Protein AF-A0A7Z9JI13-F1 (afdb_monomer)

Secondary structure (DSSP, 8-state):
---PPP---TTPPEEEEE-TTT-EEE-TTS-EEETT----HHHHHHHHHTT-EEEES--S-HHHHHHHHHHHHHHHTSPPP-GGGEEEEES-HHHHHHHHHHHHH-SSEEEEEE-

Solvent-accessible surface area (backbone atoms only — not comparable to full-atom values): 6652 Å² total; per-residue (Å²): 133,85,86,71,83,84,62,83,54,89,95,44,44,44,36,39,30,40,29,60,84,34,45,42,42,64,50,98,82,55,47,59,41,33,76,65,75,47,92,40,61,70,63,38,51,51,27,65,74,48,63,38,46,66,41,68,70,61,91,66,53,70,66,59,48,51,52,48,42,52,51,51,22,70,74,67,77,42,92,59,77,52,73,75,22,29,27,35,54,44,56,56,72,66,42,42,51,52,48,48,55,54,48,57,70,37,86,64,31,71,49,57,46,53,84

Radius of gyration: 14.26 Å; Cα contacts (8 Å, |Δi|>4): 183; chains: 1; bounding box: 37×27×37 Å

Sequence (115 aa):
MRKTSLVKRPNSRVKVKFSDALQIRLDVHSKPYSRTQRASNAINDICETLNITLTPTITRSQEDTDALIRRAELASQKQQPDIGGVYWVNGDSASVDVAAELFFAMDEVEWVIYK

pLDDT: mean 90.62, std 8.34, range [47.38, 96.75]

Structure (mmCIF, N/CA/C/O backbone):
data_AF-A0A7Z9JI13-F1
#
_entry.id   AF-A0A7Z9JI13-F1
#
loop_
_atom_site.group_PDB
_atom_site.id
_atom_site.type_symbol
_atom_site.label_atom_id
_atom_site.label_alt_id
_atom_site.label_comp_id
_atom_site.label_asym_id
_atom_site.label_entity_id
_atom_site.label_seq_id
_atom_site.pdbx_PDB_ins_code
_atom_site.Cartn_x
_atom_site.Cartn_y
_atom_site.Cartn_z
_atom_site.occupancy
_atom_site.B_iso_or_equiv
_atom_site.auth_seq_id
_atom_site.auth_comp_id
_atom_site.auth_asym_id
_atom_site.auth_atom_id
_atom_site.pdbx_PDB_model_num
ATOM 1 N N . MET A 1 1 ? -11.904 -11.959 -2.495 1.00 47.38 1 MET A N 1
ATOM 2 C CA . MET A 1 1 ? -12.069 -11.076 -3.675 1.00 47.38 1 MET A CA 1
ATOM 3 C C . MET A 1 1 ? -11.467 -11.772 -4.890 1.00 47.38 1 MET A C 1
ATOM 5 O O . MET A 1 1 ? -10.405 -12.359 -4.744 1.00 47.38 1 MET A O 1
ATOM 9 N N . ARG A 1 2 ? -12.122 -11.768 -6.061 1.00 48.22 2 ARG A N 1
ATOM 10 C CA . ARG A 1 2 ? -11.487 -12.233 -7.310 1.00 48.22 2 ARG A CA 1
ATOM 11 C C . ARG A 1 2 ? -10.500 -11.155 -7.764 1.00 48.22 2 ARG A C 1
ATOM 13 O O . ARG A 1 2 ? -10.933 -10.034 -8.011 1.00 48.22 2 ARG A O 1
ATOM 20 N N . LYS A 1 3 ? -9.209 -11.483 -7.847 1.00 58.22 3 LYS A N 1
ATOM 21 C CA . LYS A 1 3 ? -8.180 -10.601 -8.409 1.00 58.22 3 LYS A CA 1
ATOM 22 C C . LYS A 1 3 ? -8.450 -10.451 -9.917 1.00 58.22 3 LYS A C 1
ATOM 24 O O . LYS A 1 3 ? -8.283 -11.399 -10.679 1.00 58.22 3 LYS A O 1
ATOM 29 N N . THR A 1 4 ? -8.980 -9.302 -10.333 1.00 61.25 4 THR A N 1
ATOM 30 C CA . THR A 1 4 ? -9.207 -8.963 -11.749 1.00 61.25 4 THR A CA 1
ATOM 31 C C . THR A 1 4 ? -7.858 -8.786 -12.447 1.00 61.25 4 THR A C 1
ATOM 33 O O . THR A 1 4 ? -6.926 -8.291 -11.825 1.00 61.25 4 THR A O 1
ATOM 36 N N . SER A 1 5 ? -7.736 -9.159 -13.723 1.00 71.56 5 SER A N 1
ATOM 37 C CA . SER A 1 5 ? -6.500 -8.963 -14.496 1.00 71.56 5 SER A CA 1
ATOM 38 C C . SER A 1 5 ? -6.030 -7.504 -14.457 1.00 71.56 5 SER A C 1
ATOM 40 O O . SER A 1 5 ? -6.845 -6.594 -14.638 1.00 71.56 5 SER A O 1
ATOM 42 N N . LEU A 1 6 ? -4.727 -7.280 -14.274 1.00 79.88 6 LEU A N 1
ATOM 43 C CA . LEU A 1 6 ? -4.115 -5.956 -14.387 1.00 79.88 6 LEU A CA 1
ATOM 44 C C . LEU A 1 6 ? -4.271 -5.435 -15.822 1.00 79.88 6 LEU A C 1
ATOM 46 O O . LEU A 1 6 ? -3.772 -6.039 -16.767 1.00 79.88 6 LEU A O 1
ATOM 50 N N . VAL A 1 7 ? -4.971 -4.312 -15.994 1.00 81.25 7 VAL A N 1
ATOM 51 C CA . VAL A 1 7 ? -5.148 -3.662 -17.303 1.00 81.25 7 VAL A CA 1
ATOM 52 C C . VAL A 1 7 ? -4.464 -2.303 -17.278 1.00 81.25 7 VAL A C 1
ATOM 54 O O . VAL A 1 7 ? -4.994 -1.354 -16.700 1.00 81.25 7 VAL A O 1
ATOM 57 N N . LYS A 1 8 ? -3.300 -2.205 -17.924 1.00 85.62 8 LYS A N 1
ATOM 58 C CA . LYS A 1 8 ? -2.556 -0.951 -18.088 1.00 85.62 8 LYS A CA 1
ATOM 59 C C . LYS A 1 8 ? -3.201 -0.075 -19.164 1.00 85.62 8 LYS A C 1
ATOM 61 O O . LYS A 1 8 ? -3.518 -0.555 -20.251 1.00 85.62 8 LYS A O 1
ATOM 66 N N . ARG A 1 9 ? -3.385 1.218 -18.877 1.00 79.81 9 ARG A N 1
ATOM 67 C CA . ARG A 1 9 ? -3.872 2.214 -19.849 1.00 79.81 9 ARG A CA 1
ATOM 68 C C . ARG A 1 9 ? -2.738 3.175 -20.235 1.00 79.81 9 ARG A C 1
ATOM 70 O O . ARG A 1 9 ? -1.794 3.345 -19.464 1.00 79.81 9 ARG A O 1
ATOM 77 N N . PRO A 1 10 ? -2.796 3.833 -21.405 1.00 79.19 10 PRO A N 1
ATOM 78 C CA . PRO A 1 10 ? -1.848 4.898 -21.722 1.00 79.19 10 PRO A CA 1
ATOM 79 C C . PRO A 1 10 ? -1.877 5.990 -20.643 1.00 79.19 10 PRO A C 1
ATOM 81 O O . PRO A 1 10 ? -2.955 6.400 -20.216 1.00 79.19 10 PRO A O 1
ATOM 84 N N . ASN A 1 11 ? -0.701 6.450 -20.207 1.00 81.62 11 ASN A N 1
ATOM 85 C CA . ASN A 1 11 ? -0.522 7.493 -19.184 1.00 81.62 11 ASN A CA 1
ATOM 86 C C . ASN A 1 11 ? -1.138 7.196 -17.801 1.00 81.62 11 ASN A C 1
ATOM 88 O O . ASN A 1 11 ? -1.351 8.121 -17.018 1.00 81.62 11 ASN A O 1
ATOM 92 N N . SER A 1 12 ? -1.416 5.929 -17.477 1.00 86.94 12 SER A N 1
ATOM 93 C CA . SER A 1 12 ? -1.920 5.551 -16.151 1.00 86.94 12 SER A CA 1
ATOM 94 C C . SER A 1 12 ? -0.807 5.395 -15.116 1.00 86.94 12 SER A C 1
ATOM 96 O O . SER A 1 12 ? 0.285 4.927 -15.437 1.00 86.94 12 SER A O 1
ATOM 98 N N . ARG A 1 13 ? -1.122 5.699 -13.859 1.00 91.88 13 ARG A N 1
ATOM 99 C CA . ARG A 1 13 ? -0.282 5.466 -12.680 1.00 91.88 13 ARG A CA 1
ATOM 100 C C . ARG A 1 13 ? -0.740 4.221 -11.932 1.00 91.88 13 ARG A C 1
ATOM 102 O O . ARG A 1 13 ? -1.922 3.885 -11.942 1.00 91.88 13 ARG A O 1
ATOM 109 N N . VAL A 1 14 ? 0.176 3.570 -11.224 1.00 94.94 14 VAL A N 1
ATOM 110 C CA . VAL A 1 14 ? -0.155 2.401 -10.401 1.00 94.94 14 VAL A CA 1
ATOM 111 C C . VAL A 1 14 ? -0.581 2.845 -9.008 1.00 94.94 14 VAL A C 1
ATOM 113 O O . VAL A 1 14 ? 0.102 3.626 -8.341 1.00 94.94 14 VAL A O 1
ATOM 116 N N . LYS A 1 15 ? -1.721 2.322 -8.566 1.00 95.38 15 LYS A N 1
ATOM 117 C CA . LYS A 1 15 ? -2.250 2.483 -7.217 1.00 95.38 15 LYS A CA 1
ATOM 118 C C . LYS A 1 15 ? -2.385 1.113 -6.566 1.00 95.38 15 LYS A C 1
ATOM 120 O O . LYS A 1 15 ? -2.962 0.204 -7.160 1.00 95.38 15 LYS A O 1
ATOM 125 N N . VAL A 1 16 ? -1.892 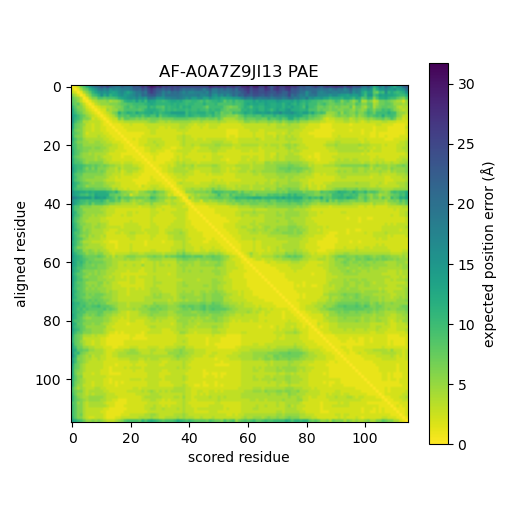0.986 -5.342 1.00 95.81 16 VAL A N 1
ATOM 126 C CA . VAL A 1 16 ? -1.932 -0.247 -4.551 1.00 95.81 16 VAL A CA 1
ATOM 127 C C . VAL A 1 16 ? -2.679 -0.015 -3.245 1.00 95.81 16 VAL A C 1
ATOM 129 O O . VAL A 1 16 ? -2.578 1.052 -2.631 1.00 95.81 16 VAL A O 1
ATOM 132 N N . LYS A 1 17 ? -3.434 -1.024 -2.824 1.00 95.81 17 LYS A N 1
ATOM 133 C CA . LYS A 1 17 ? -4.035 -1.112 -1.499 1.00 95.81 17 LYS A CA 1
ATOM 134 C C . LYS A 1 17 ? -3.489 -2.329 -0.787 1.00 95.81 17 LYS A C 1
ATOM 136 O O . LYS A 1 17 ? -3.692 -3.457 -1.231 1.00 95.81 17 LYS A O 1
A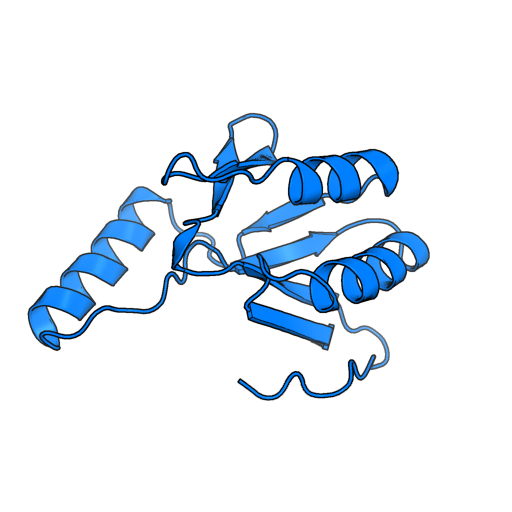TOM 141 N N . PHE A 1 18 ? -2.836 -2.081 0.339 1.00 95.12 18 PHE A N 1
ATOM 142 C CA . PHE A 1 18 ? -2.421 -3.143 1.240 1.00 95.12 18 PHE A CA 1
ATOM 143 C C . PHE A 1 18 ? -3.580 -3.580 2.129 1.00 95.12 18 PHE A C 1
ATOM 145 O O . PHE A 1 18 ? -4.464 -2.782 2.454 1.00 95.12 18 PHE A O 1
ATOM 152 N N . SER A 1 19 ? -3.534 -4.846 2.527 1.00 93.88 19 SER A N 1
ATOM 153 C CA . SER A 1 19 ? -4.508 -5.484 3.401 1.00 93.88 19 SER A CA 1
ATOM 154 C C . SER A 1 19 ? -4.754 -4.660 4.664 1.00 93.88 19 SER A C 1
ATOM 156 O O . SER A 1 19 ? -3.816 -4.279 5.373 1.00 93.88 19 SER A O 1
ATOM 158 N N . ASP A 1 20 ? -6.031 -4.437 4.976 1.00 93.06 20 ASP A N 1
ATOM 159 C CA . ASP A 1 20 ? -6.476 -3.754 6.197 1.00 93.06 20 ASP A CA 1
ATOM 160 C C . ASP A 1 20 ? -5.898 -4.390 7.466 1.00 93.06 20 ASP A C 1
ATOM 162 O O . ASP A 1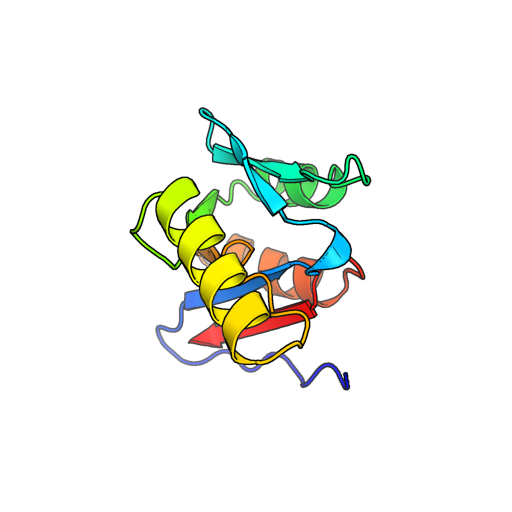 20 ? -5.628 -3.702 8.449 1.00 93.06 20 ASP A O 1
ATOM 166 N N . ALA A 1 21 ? -5.649 -5.703 7.434 1.00 91.00 21 ALA A N 1
ATOM 167 C CA . ALA A 1 21 ? -5.105 -6.447 8.562 1.00 91.00 21 ALA A CA 1
ATOM 168 C C . ALA A 1 21 ? -3.640 -6.109 8.880 1.00 91.00 21 ALA A C 1
ATOM 170 O O . ALA A 1 21 ? -3.174 -6.475 9.954 1.00 91.00 21 ALA A O 1
ATOM 171 N N . LEU A 1 22 ? -2.914 -5.468 7.958 1.00 91.94 22 LEU A N 1
ATOM 172 C CA . LEU A 1 22 ? -1.520 -5.056 8.153 1.00 91.94 22 LEU A CA 1
ATOM 173 C C . LEU A 1 22 ? -1.393 -3.602 8.604 1.00 91.94 22 LEU A C 1
ATOM 175 O O . LEU A 1 22 ? -0.378 -3.247 9.209 1.00 91.94 22 LEU A O 1
ATOM 179 N N . GLN A 1 23 ? -2.389 -2.768 8.284 1.00 93.25 23 GLN A N 1
ATOM 180 C CA . GLN A 1 23 ? -2.372 -1.322 8.513 1.00 93.25 23 GLN A CA 1
ATOM 181 C C . GLN A 1 23 ? -1.037 -0.688 8.096 1.00 93.25 23 GLN A C 1
ATOM 183 O O . GLN A 1 23 ? -0.343 -0.070 8.910 1.00 93.25 23 GLN A O 1
ATOM 188 N N . ILE A 1 24 ? -0.642 -0.909 6.837 1.00 94.56 24 ILE A N 1
ATOM 189 C CA . ILE A 1 24 ? 0.634 -0.415 6.309 1.00 94.56 24 ILE A CA 1
ATOM 190 C C . ILE A 1 24 ? 0.663 1.114 6.376 1.00 94.56 24 ILE A C 1
ATOM 192 O O . ILE A 1 24 ? -0.310 1.778 6.011 1.00 94.56 24 ILE A O 1
ATOM 196 N N . ARG A 1 25 ? 1.776 1.656 6.874 1.00 94.06 25 ARG A N 1
ATOM 197 C CA . ARG A 1 25 ? 2.101 3.086 6.942 1.00 94.06 25 ARG A CA 1
ATOM 198 C C . ARG A 1 25 ? 3.523 3.320 6.452 1.00 94.06 25 ARG A C 1
ATOM 200 O O . ARG A 1 25 ? 4.281 2.370 6.302 1.00 94.06 25 ARG A O 1
ATOM 207 N N . LEU A 1 26 ? 3.869 4.577 6.191 1.00 92.88 26 LEU A N 1
ATOM 208 C CA . LEU A 1 26 ? 5.233 4.971 5.845 1.00 92.88 26 LEU A CA 1
ATOM 209 C C . LEU A 1 26 ? 5.881 5.642 7.050 1.00 92.88 26 LEU A C 1
ATOM 211 O O . LEU A 1 26 ? 5.228 6.431 7.736 1.00 92.88 26 LEU A O 1
ATOM 215 N N . ASP A 1 27 ? 7.135 5.306 7.324 1.00 90.50 27 ASP A N 1
ATOM 216 C CA . ASP A 1 27 ? 7.926 5.974 8.354 1.00 90.50 27 ASP A CA 1
ATOM 217 C C . ASP A 1 27 ? 8.484 7.325 7.860 1.00 90.50 27 ASP A C 1
ATOM 219 O O . ASP A 1 27 ? 8.199 7.787 6.751 1.00 90.50 27 ASP A O 1
ATOM 223 N N . VAL A 1 28 ? 9.309 7.971 8.688 1.00 87.62 28 VAL A N 1
ATOM 224 C CA . VAL A 1 28 ? 9.959 9.254 8.359 1.00 87.62 28 VAL A CA 1
ATOM 225 C C . VAL A 1 28 ? 10.929 9.166 7.173 1.00 87.62 28 VAL A C 1
ATOM 227 O O . VAL A 1 28 ? 11.296 10.192 6.605 1.00 87.62 28 VAL A O 1
ATOM 230 N N . HIS A 1 29 ? 11.325 7.956 6.776 1.00 88.25 29 HIS A N 1
ATOM 231 C CA . HIS A 1 29 ? 12.180 7.664 5.629 1.00 88.25 29 HIS A CA 1
ATOM 232 C C . HIS A 1 29 ? 11.386 7.142 4.423 1.00 88.25 29 HIS A C 1
ATOM 234 O O . HIS A 1 29 ? 11.981 6.687 3.449 1.00 88.25 29 HIS A O 1
ATOM 240 N N . SER A 1 30 ? 10.051 7.233 4.454 1.00 88.56 30 SER A N 1
ATOM 241 C CA . SER A 1 30 ? 9.149 6.690 3.429 1.00 88.56 30 SER A CA 1
ATOM 242 C C . SER A 1 30 ? 9.214 5.167 3.266 1.00 88.56 30 SER A C 1
ATOM 244 O O . SER A 1 30 ? 8.793 4.646 2.231 1.00 88.56 30 SER A O 1
ATOM 246 N N . LYS A 1 31 ? 9.697 4.437 4.278 1.00 91.44 31 LYS A N 1
ATOM 247 C CA . LYS A 1 31 ? 9.711 2.974 4.271 1.00 91.44 31 LYS A CA 1
ATOM 248 C C . LYS A 1 31 ? 8.389 2.410 4.794 1.00 91.44 31 LYS A C 1
ATOM 250 O O . LYS A 1 31 ? 7.879 2.891 5.812 1.00 91.44 31 LYS A O 1
ATOM 255 N N . PRO A 1 32 ? 7.814 1.399 4.121 1.00 92.81 32 PRO A N 1
ATOM 256 C CA . PRO A 1 32 ? 6.577 0.772 4.5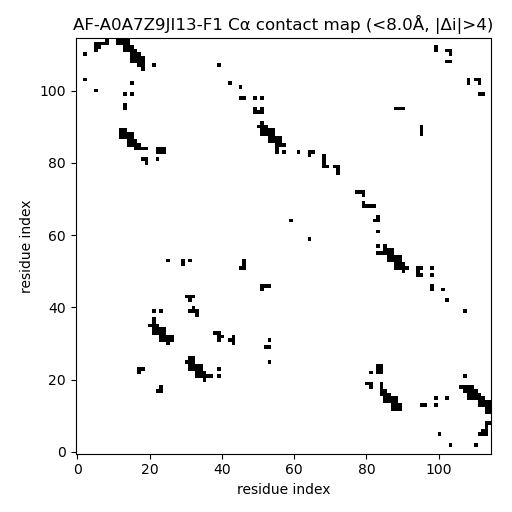55 1.00 92.81 32 PRO A CA 1
ATOM 257 C C . PRO A 1 32 ? 6.785 -0.078 5.814 1.00 92.81 32 PRO A C 1
ATOM 259 O O . PRO A 1 32 ? 7.660 -0.939 5.861 1.00 92.81 32 PRO A O 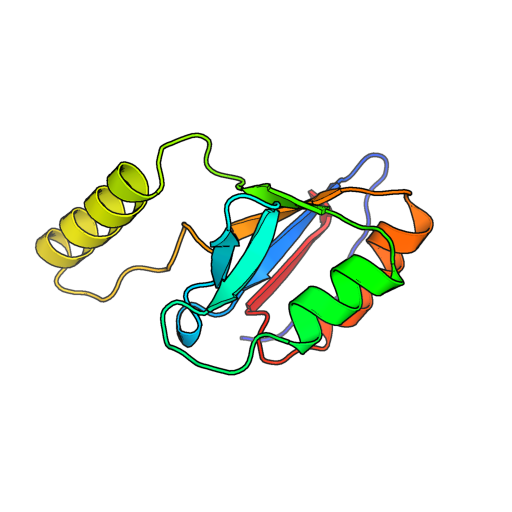1
ATOM 262 N N . TYR A 1 33 ? 5.924 0.112 6.812 1.00 92.62 33 TYR A N 1
ATOM 263 C CA . TYR A 1 33 ? 5.873 -0.705 8.025 1.00 92.62 33 TYR A CA 1
ATOM 264 C C . TYR A 1 33 ? 4.431 -1.071 8.394 1.00 92.62 33 TYR A C 1
ATOM 266 O O . TYR A 1 33 ? 3.488 -0.324 8.121 1.00 92.62 33 TYR A O 1
ATOM 274 N N . SER A 1 34 ? 4.249 -2.225 9.038 1.00 93.19 34 SER A N 1
ATOM 275 C CA . SER A 1 34 ? 2.958 -2.659 9.584 1.00 93.19 34 SER A CA 1
ATOM 276 C C . SER A 1 34 ? 2.749 -2.131 11.003 1.00 93.19 34 SER A C 1
ATOM 278 O O . SER A 1 34 ? 3.555 -2.395 11.897 1.00 93.19 34 SER A O 1
ATOM 280 N N . ARG A 1 35 ? 1.619 -1.459 11.261 1.00 90.81 35 ARG A N 1
ATOM 281 C CA . ARG A 1 35 ? 1.233 -1.077 12.636 1.00 90.81 35 ARG A CA 1
ATOM 282 C C . A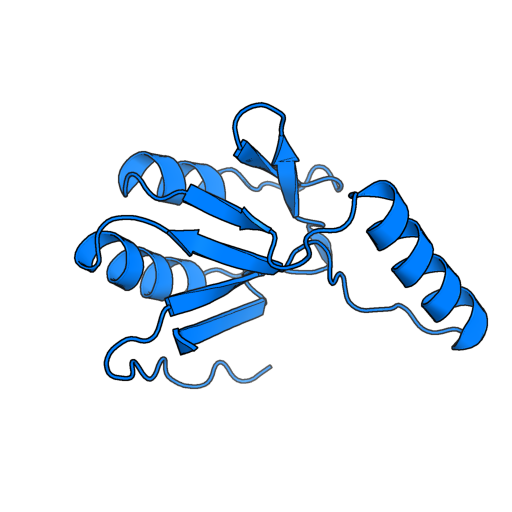RG A 1 35 ? 0.783 -2.259 13.489 1.00 90.81 35 ARG A C 1
ATOM 284 O O . ARG A 1 35 ? 0.815 -2.173 14.712 1.00 90.81 35 ARG A O 1
ATOM 291 N N . THR A 1 36 ? 0.384 -3.363 12.862 1.00 89.00 36 THR A N 1
ATOM 292 C CA . THR A 1 36 ? -0.060 -4.582 13.550 1.00 89.00 36 THR A CA 1
ATOM 293 C C . THR A 1 36 ? 1.087 -5.543 13.873 1.00 89.00 36 THR A C 1
ATOM 295 O O . THR A 1 36 ? 0.819 -6.681 14.247 1.00 89.00 36 THR A O 1
ATOM 298 N N . GLN A 1 37 ? 2.349 -5.127 13.688 1.00 81.25 37 GLN A N 1
ATOM 299 C CA . GLN A 1 37 ? 3.556 -5.949 13.893 1.00 81.25 37 GLN A CA 1
ATOM 300 C C . GLN A 1 37 ? 3.598 -7.233 13.044 1.00 81.25 37 GLN A C 1
ATOM 302 O O . GLN A 1 37 ? 4.327 -8.175 13.350 1.00 81.25 37 GLN A O 1
ATOM 307 N N . ARG A 1 38 ? 2.812 -7.288 11.965 1.00 83.69 38 ARG A N 1
ATOM 308 C CA . ARG A 1 38 ? 2.857 -8.394 11.007 1.00 83.69 38 ARG A CA 1
ATOM 309 C C . ARG A 1 38 ? 3.996 -8.151 10.024 1.00 83.69 38 ARG A C 1
ATOM 311 O O . ARG A 1 38 ? 4.355 -7.004 9.767 1.00 83.69 38 ARG A O 1
ATOM 318 N N . ALA A 1 39 ? 4.560 -9.225 9.481 1.00 78.12 39 ALA A N 1
ATOM 319 C CA . ALA A 1 39 ? 5.666 -9.116 8.540 1.00 78.12 39 ALA A CA 1
ATOM 320 C C . ALA A 1 39 ? 5.251 -8.286 7.311 1.00 78.12 39 ALA A C 1
ATOM 322 O O . ALA A 1 39 ? 4.297 -8.628 6.619 1.00 78.12 39 ALA A O 1
ATOM 323 N N . SER A 1 40 ? 5.974 -7.193 7.059 1.00 85.19 40 SER A N 1
ATOM 324 C CA . SER A 1 40 ? 5.829 -6.342 5.867 1.00 85.19 40 SER A CA 1
ATOM 325 C C . SER A 1 40 ? 7.141 -6.211 5.089 1.00 85.19 40 SER A C 1
ATOM 327 O O . SER A 1 40 ? 7.256 -5.357 4.213 1.00 85.19 40 SER A O 1
ATOM 329 N N . ASN A 1 41 ? 8.129 -7.056 5.407 1.00 87.94 41 ASN A N 1
ATOM 330 C CA . ASN A 1 41 ? 9.486 -6.986 4.860 1.00 87.94 41 ASN A CA 1
ATOM 331 C C . ASN A 1 41 ? 9.481 -7.124 3.337 1.00 87.94 41 ASN A C 1
ATOM 333 O O . ASN A 1 41 ? 10.100 -6.315 2.663 1.00 87.94 41 ASN A O 1
ATOM 337 N N . ALA A 1 42 ? 8.668 -8.038 2.798 1.00 90.56 42 ALA A N 1
ATOM 338 C CA . ALA A 1 42 ? 8.539 -8.233 1.356 1.00 90.56 42 ALA A CA 1
ATOM 339 C C . ALA A 1 42 ? 8.126 -6.950 0.608 1.00 90.56 42 ALA A C 1
ATOM 341 O O . ALA A 1 42 ? 8.585 -6.709 -0.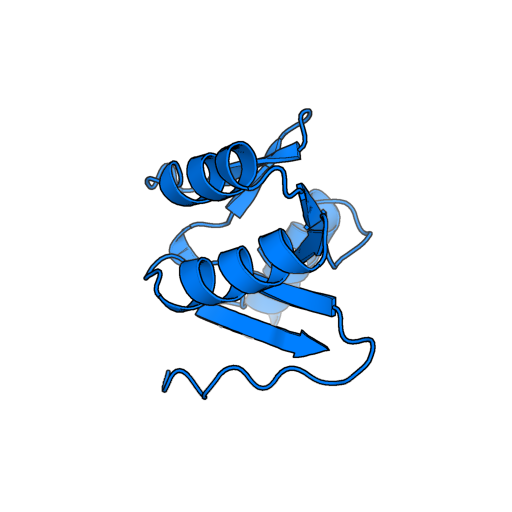504 1.00 90.56 42 ALA A O 1
ATOM 342 N N . ILE A 1 43 ? 7.298 -6.092 1.220 1.00 92.62 43 ILE A N 1
ATOM 343 C CA . ILE A 1 43 ? 6.898 -4.813 0.613 1.00 92.62 43 ILE A CA 1
ATOM 344 C C . ILE A 1 43 ? 8.106 -3.873 0.541 1.00 92.62 43 ILE A C 1
ATOM 346 O O . ILE A 1 43 ? 8.323 -3.231 -0.485 1.00 92.62 43 ILE A O 1
ATOM 350 N N . ASN A 1 44 ? 8.895 -3.802 1.617 1.00 92.31 44 ASN A N 1
ATOM 351 C CA . ASN A 1 44 ? 10.102 -2.983 1.657 1.00 92.31 44 ASN A CA 1
ATOM 352 C C . ASN A 1 44 ? 11.164 -3.498 0.674 1.00 92.31 44 ASN A C 1
ATOM 354 O O . ASN A 1 44 ? 11.728 -2.704 -0.072 1.00 92.31 44 ASN A O 1
ATOM 358 N N . ASP A 1 45 ? 11.362 -4.814 0.605 1.00 93.50 45 ASP A N 1
ATOM 359 C CA . ASP A 1 45 ? 12.337 -5.449 -0.285 1.00 93.50 45 ASP A CA 1
ATOM 360 C C . ASP A 1 45 ? 12.016 -5.170 -1.759 1.00 93.50 45 ASP A C 1
ATOM 362 O O . ASP A 1 45 ? 12.914 -4.852 -2.537 1.00 93.50 45 ASP A O 1
ATOM 366 N N . ILE A 1 46 ? 10.734 -5.215 -2.146 1.00 94.38 46 ILE A N 1
ATOM 367 C CA . ILE A 1 46 ? 10.291 -4.834 -3.497 1.00 94.38 46 ILE A CA 1
ATOM 368 C C . ILE A 1 46 ? 10.585 -3.355 -3.758 1.00 94.38 46 ILE A C 1
ATOM 370 O O . ILE A 1 46 ? 11.073 -3.013 -4.836 1.00 94.38 46 ILE A O 1
ATOM 374 N N . CYS A 1 47 ? 10.310 -2.481 -2.783 1.00 94.06 47 CYS A N 1
ATOM 375 C CA . CYS A 1 47 ? 10.544 -1.050 -2.945 1.00 94.06 47 CYS A CA 1
ATOM 376 C C . CYS A 1 47 ? 12.026 -0.723 -3.144 1.00 94.06 47 CYS A C 1
ATOM 378 O O . CYS A 1 47 ? 12.371 0.032 -4.051 1.00 94.06 47 CYS A O 1
ATOM 380 N N . GLU A 1 48 ? 12.897 -1.330 -2.339 1.00 93.88 48 GLU A N 1
ATOM 381 C CA . GLU A 1 48 ? 14.344 -1.134 -2.420 1.00 93.88 48 GLU A CA 1
ATOM 382 C C . GLU A 1 48 ? 14.936 -1.765 -3.690 1.00 93.88 48 GLU A C 1
ATOM 384 O O . GLU A 1 48 ? 15.707 -1.116 -4.394 1.00 93.88 48 GLU A O 1
ATOM 389 N N . THR A 1 49 ? 14.530 -2.992 -4.034 1.00 95.12 49 THR A N 1
ATOM 390 C CA . THR A 1 49 ? 15.060 -3.731 -5.197 1.00 95.12 49 THR A CA 1
ATOM 391 C C . THR A 1 49 ? 14.707 -3.055 -6.517 1.00 95.12 49 THR A C 1
ATOM 393 O O . THR A 1 49 ? 15.537 -2.986 -7.422 1.00 95.12 49 THR A O 1
ATOM 396 N N . LEU A 1 50 ? 13.475 -2.555 -6.636 1.00 95.25 50 LEU A N 1
ATOM 397 C CA . LEU A 1 50 ? 12.986 -1.901 -7.850 1.00 95.25 50 LEU A CA 1
ATOM 398 C C . LEU A 1 50 ? 13.185 -0.382 -7.830 1.00 95.25 50 LEU A C 1
ATOM 400 O O . LEU A 1 50 ? 12.754 0.298 -8.757 1.00 95.25 50 LEU A O 1
ATOM 404 N N . ASN A 1 51 ? 13.814 0.162 -6.782 1.00 94.94 51 ASN A N 1
ATOM 405 C CA . ASN A 1 51 ? 14.004 1.600 -6.593 1.00 94.94 51 ASN A CA 1
ATOM 406 C C . ASN A 1 51 ? 12.697 2.405 -6.783 1.00 94.94 51 ASN A C 1
ATOM 408 O O . ASN A 1 51 ? 12.671 3.469 -7.411 1.00 94.94 51 ASN A O 1
ATOM 412 N N . ILE A 1 52 ? 11.591 1.872 -6.257 1.00 95.38 52 ILE A N 1
ATOM 413 C CA . ILE A 1 52 ? 10.279 2.525 -6.278 1.00 95.38 52 ILE A CA 1
ATOM 414 C C . ILE A 1 52 ? 9.971 3.147 -4.918 1.00 95.38 52 ILE A C 1
ATOM 416 O O . ILE A 1 52 ? 10.465 2.735 -3.872 1.00 95.38 52 ILE A O 1
ATOM 420 N N . THR A 1 53 ? 9.084 4.132 -4.931 1.00 95.38 53 THR A N 1
ATOM 421 C CA . THR A 1 53 ? 8.609 4.822 -3.733 1.00 95.38 53 THR A CA 1
ATOM 422 C C . THR A 1 53 ? 7.095 4.757 -3.643 1.00 95.38 53 THR A C 1
ATOM 424 O O . THR A 1 53 ? 6.380 4.805 -4.650 1.00 95.38 53 THR A O 1
ATOM 427 N N . LEU A 1 54 ? 6.593 4.676 -2.414 1.00 95.75 54 LEU A N 1
ATOM 428 C CA . LEU A 1 54 ? 5.169 4.736 -2.123 1.00 95.75 54 LEU A CA 1
ATOM 429 C C . LEU A 1 54 ? 4.813 6.153 -1.679 1.00 95.75 54 LEU A C 1
ATOM 431 O O . LEU A 1 54 ? 5.471 6.737 -0.823 1.00 95.75 54 LEU A O 1
ATOM 435 N N . THR A 1 55 ? 3.748 6.717 -2.242 1.00 95.06 55 THR A N 1
ATOM 436 C CA . THR A 1 55 ? 3.208 8.009 -1.799 1.00 95.06 55 THR A CA 1
ATOM 437 C C . THR A 1 55 ? 1.765 7.830 -1.353 1.00 95.06 55 THR A C 1
ATOM 439 O O . THR A 1 55 ? 0.974 7.273 -2.121 1.00 95.06 55 THR A O 1
ATOM 442 N N . PRO A 1 56 ? 1.380 8.288 -0.148 1.00 94.12 56 PRO A N 1
ATOM 443 C CA . PRO A 1 56 ? -0.000 8.199 0.309 1.00 94.12 56 PRO A CA 1
ATOM 444 C C . PRO A 1 56 ? -0.955 8.829 -0.705 1.00 94.12 56 PRO A C 1
ATOM 446 O O . PRO A 1 56 ? -0.688 9.896 -1.258 1.00 94.12 56 PRO A O 1
ATOM 449 N N . THR A 1 57 ? -2.087 8.174 -0.966 1.00 94.31 57 THR A N 1
ATOM 450 C CA . THR A 1 57 ? -3.091 8.758 -1.874 1.00 94.31 57 THR A CA 1
ATOM 451 C C . THR A 1 57 ? -3.984 9.793 -1.196 1.00 94.31 57 THR A C 1
ATOM 453 O O . THR A 1 57 ? -4.622 10.589 -1.884 1.00 94.31 57 THR A O 1
ATOM 456 N N . ILE A 1 58 ? -4.012 9.794 0.137 1.00 92.19 58 ILE A N 1
ATOM 457 C CA . ILE A 1 58 ? -4.680 10.789 0.973 1.00 92.19 58 ILE A CA 1
ATOM 458 C C . ILE A 1 58 ? -3.615 11.771 1.465 1.00 92.19 58 ILE A C 1
ATOM 460 O O . ILE A 1 58 ? -2.610 11.358 2.029 1.00 92.19 58 ILE A O 1
ATOM 464 N N . THR A 1 59 ? -3.843 13.068 1.257 1.00 88.44 59 THR A N 1
ATOM 465 C CA . THR A 1 59 ? -2.906 14.144 1.632 1.00 88.44 59 THR A CA 1
ATOM 466 C C . THR A 1 59 ? -3.083 14.652 3.065 1.00 88.44 59 THR A C 1
ATOM 468 O O . THR A 1 59 ? -2.348 15.534 3.500 1.00 88.44 59 THR A O 1
ATOM 471 N N . ARG A 1 60 ? -4.074 14.133 3.797 1.00 89.06 60 ARG A N 1
ATOM 472 C CA . ARG A 1 60 ? -4.301 14.462 5.210 1.00 89.06 60 ARG A CA 1
ATOM 473 C C . ARG A 1 60 ? -3.283 13.765 6.103 1.00 89.06 60 ARG A C 1
ATOM 475 O O . ARG A 1 60 ? -2.676 12.773 5.704 1.00 89.06 60 ARG A O 1
ATOM 482 N N . SER A 1 61 ? -3.146 14.265 7.329 1.00 90.88 61 SER A N 1
ATOM 483 C CA . SER A 1 61 ? -2.318 13.608 8.334 1.00 90.88 61 SER A CA 1
ATOM 484 C C . SER A 1 61 ? -2.816 12.182 8.614 1.00 90.88 61 SER A C 1
ATOM 486 O O . SER A 1 61 ? -3.984 11.833 8.384 1.00 90.88 61 SER A O 1
ATOM 488 N N . GLN A 1 62 ? -1.917 11.340 9.124 1.00 88.00 62 GLN A N 1
ATOM 489 C CA . GLN A 1 62 ? -2.287 9.997 9.561 1.00 88.00 62 GLN A CA 1
ATOM 490 C C . GLN A 1 62 ? -3.319 10.054 10.696 1.00 88.00 62 GLN A C 1
ATOM 492 O O . GLN A 1 62 ? -4.271 9.280 10.686 1.00 88.00 62 GLN A O 1
ATOM 497 N N . GLU A 1 63 ? -3.174 11.009 11.616 1.00 91.69 63 GLU A N 1
ATOM 498 C CA . GLU A 1 63 ? -4.109 11.221 12.723 1.00 91.69 63 GLU A CA 1
ATOM 499 C C . GLU A 1 63 ? -5.516 11.580 12.226 1.00 91.69 63 GLU A C 1
ATOM 501 O O . GLU A 1 63 ? -6.492 10.958 12.643 1.00 91.69 63 GLU A O 1
ATOM 506 N N . ASP A 1 64 ? -5.633 12.500 11.263 1.00 94.38 64 ASP A N 1
ATOM 507 C CA . ASP A 1 64 ? -6.925 12.864 10.665 1.00 94.38 64 ASP A CA 1
ATOM 508 C C . ASP A 1 64 ? -7.584 11.682 9.950 1.00 94.38 64 ASP A C 1
ATOM 510 O O . ASP A 1 64 ? -8.810 11.524 9.967 1.00 94.38 64 ASP A O 1
ATOM 514 N N . THR A 1 65 ? -6.770 10.860 9.288 1.00 92.94 65 THR A N 1
ATOM 515 C CA . THR A 1 65 ? -7.237 9.679 8.561 1.00 92.94 65 THR A CA 1
ATOM 516 C C . THR A 1 65 ? -7.759 8.626 9.535 1.00 92.94 65 THR A C 1
ATOM 518 O O . THR A 1 65 ? -8.876 8.135 9.362 1.00 92.94 65 THR A O 1
ATOM 521 N N . ASP A 1 66 ? -7.014 8.346 10.603 1.00 92.06 66 ASP A N 1
ATOM 522 C CA . ASP A 1 66 ? -7.424 7.423 11.662 1.00 92.06 66 ASP A CA 1
ATOM 523 C C . ASP A 1 66 ? -8.688 7.934 12.385 1.00 92.06 66 ASP A C 1
ATOM 525 O O . ASP A 1 66 ? -9.622 7.170 12.643 1.00 92.06 66 ASP A O 1
ATOM 529 N N . ALA A 1 67 ? -8.780 9.243 12.645 1.00 94.94 67 ALA A N 1
ATOM 530 C CA . ALA A 1 67 ? -9.965 9.865 13.232 1.00 94.94 67 ALA A CA 1
ATOM 531 C C . ALA A 1 67 ? -11.194 9.769 12.312 1.00 94.94 67 ALA A C 1
ATOM 533 O O . ALA A 1 67 ? -12.322 9.608 12.786 1.00 94.94 67 ALA A O 1
ATOM 534 N N . LEU A 1 68 ? -11.011 9.862 10.991 1.00 94.31 68 LEU A N 1
ATOM 535 C CA . LEU A 1 68 ? -12.089 9.667 10.023 1.00 94.31 68 LEU A CA 1
ATOM 536 C C . LEU A 1 68 ? -12.596 8.220 10.026 1.00 94.31 68 LEU A C 1
ATOM 538 O O . LEU A 1 68 ? -13.808 8.023 10.120 1.00 94.31 68 LEU A O 1
ATOM 542 N N . ILE A 1 69 ? -11.686 7.241 9.978 1.00 93.56 69 ILE A N 1
ATOM 543 C CA . ILE A 1 69 ? -12.010 5.807 10.056 1.00 93.56 69 ILE A CA 1
ATOM 544 C C . ILE A 1 69 ? -12.803 5.537 11.338 1.00 93.56 69 ILE A C 1
ATOM 546 O O . ILE A 1 69 ? -13.935 5.062 11.272 1.00 93.56 69 ILE A O 1
ATOM 550 N N . ARG A 1 70 ? -12.280 5.962 12.495 1.00 94.38 70 ARG A N 1
ATOM 551 C CA . ARG A 1 70 ? -12.921 5.751 13.800 1.00 94.38 70 ARG A CA 1
ATOM 552 C C . ARG A 1 70 ? -14.313 6.378 13.887 1.00 94.38 70 ARG A C 1
ATOM 554 O O . ARG A 1 70 ? -15.236 5.761 14.413 1.00 94.38 70 ARG A O 1
ATOM 561 N N . ARG A 1 71 ? -14.498 7.602 13.379 1.00 95.88 71 ARG A N 1
ATOM 562 C CA . ARG A 1 71 ? -15.827 8.244 13.353 1.00 95.88 71 ARG A CA 1
ATOM 563 C C . ARG A 1 71 ? -16.817 7.459 12.496 1.00 95.88 71 ARG A C 1
ATOM 565 O O . ARG A 1 71 ? -17.965 7.298 12.901 1.00 95.88 71 ARG A O 1
ATOM 572 N N . ALA A 1 72 ? -16.384 6.967 11.338 1.00 94.56 72 ALA A N 1
ATOM 573 C CA . ALA A 1 72 ? -17.226 6.168 10.457 1.00 94.56 72 ALA A CA 1
ATOM 574 C C . ALA A 1 72 ? -17.550 4.784 11.056 1.00 94.56 72 ALA A C 1
ATOM 576 O O . ALA A 1 72 ? -18.680 4.317 10.915 1.00 94.56 72 ALA A O 1
ATOM 577 N N . GLU A 1 73 ? -16.624 4.160 11.790 1.00 95.25 73 GLU A N 1
ATOM 578 C CA . GLU A 1 73 ? -16.884 2.925 12.548 1.00 95.25 73 GLU A CA 1
ATOM 579 C C . GLU A 1 73 ? -17.940 3.137 13.630 1.00 95.25 73 GLU A C 1
ATOM 581 O O . GLU A 1 73 ? -18.902 2.376 13.711 1.00 95.25 73 GLU A O 1
ATOM 586 N N . LEU A 1 74 ? -17.809 4.210 14.416 1.00 95.94 74 LEU A N 1
ATOM 587 C CA . LEU A 1 74 ? -18.772 4.551 15.466 1.00 95.94 74 LEU A CA 1
ATOM 588 C C . LEU A 1 74 ? -20.169 4.833 14.900 1.00 95.94 74 LEU A C 1
ATOM 590 O O . LEU A 1 74 ? -21.162 4.397 15.476 1.00 95.94 74 LEU A O 1
ATOM 594 N N . ALA A 1 75 ? -20.251 5.538 13.769 1.00 96.50 75 ALA A N 1
ATOM 595 C CA . ALA A 1 75 ? -21.524 5.877 13.139 1.00 96.50 75 ALA A CA 1
ATOM 596 C C . ALA A 1 75 ? -22.204 4.669 12.473 1.00 96.50 75 ALA A C 1
ATOM 598 O O . ALA A 1 75 ? -23.425 4.546 12.517 1.00 96.50 75 ALA A O 1
ATOM 599 N N . SER A 1 76 ? -21.427 3.788 11.840 1.00 95.31 76 SER A N 1
ATOM 600 C CA . SER A 1 76 ? -21.959 2.643 11.088 1.00 95.31 76 SER A CA 1
ATOM 601 C C . SER A 1 76 ? -22.080 1.358 11.906 1.00 95.31 76 SER A C 1
ATOM 603 O O . SER A 1 76 ? -22.731 0.420 11.446 1.00 95.31 76 SER A O 1
ATOM 605 N N . GLN A 1 77 ? -21.432 1.298 13.076 1.00 94.12 77 GLN A N 1
ATOM 606 C CA . GLN A 1 77 ? -21.251 0.091 13.892 1.00 94.12 77 GLN A CA 1
ATOM 607 C C . GLN A 1 77 ? -20.599 -1.070 13.124 1.00 94.12 77 GLN A C 1
ATOM 609 O O . GLN A 1 77 ? -20.808 -2.243 13.432 1.00 94.12 77 GLN A O 1
ATOM 614 N N . LYS A 1 78 ? -19.813 -0.748 12.094 1.00 94.44 78 LYS A N 1
ATOM 615 C CA . LYS A 1 78 ? -19.103 -1.709 11.250 1.00 94.44 78 LYS A CA 1
ATOM 616 C C . LYS A 1 78 ? -17.652 -1.291 11.122 1.00 94.44 78 LYS A C 1
ATOM 618 O O . LYS A 1 78 ? -17.373 -0.101 10.983 1.00 94.44 78 LYS A O 1
ATOM 623 N N . GLN A 1 79 ? -16.761 -2.280 11.088 1.00 91.00 79 GLN A N 1
ATOM 624 C CA . GLN A 1 79 ? -15.361 -2.057 10.748 1.00 91.00 79 GLN A CA 1
ATOM 625 C C . GLN A 1 79 ? -15.268 -1.326 9.407 1.00 91.00 79 GLN A C 1
ATOM 627 O O . GLN A 1 79 ? -15.940 -1.701 8.440 1.00 91.00 79 GLN A O 1
ATOM 632 N N . GLN A 1 80 ? -14.469 -0.264 9.372 1.00 93.75 80 GLN A N 1
ATOM 633 C CA . GLN A 1 80 ? -14.255 0.517 8.162 1.00 93.75 80 GLN A CA 1
ATOM 634 C C . GLN A 1 80 ? -12.976 0.063 7.458 1.00 93.75 80 GLN A C 1
ATOM 636 O O . GLN A 1 80 ? -12.034 -0.372 8.124 1.00 93.75 80 GLN A O 1
ATOM 641 N N . PRO A 1 81 ? -12.921 0.173 6.120 1.00 92.19 81 PRO A N 1
ATOM 642 C CA . PRO A 1 81 ? -11.712 -0.150 5.378 1.00 92.19 81 PRO A CA 1
ATOM 643 C C . PRO A 1 81 ? -10.562 0.791 5.757 1.00 92.19 81 PRO A C 1
ATOM 645 O O . PRO A 1 81 ? -10.778 1.987 5.991 1.00 92.19 81 PRO A O 1
ATOM 648 N N . ASP A 1 82 ? -9.326 0.287 5.757 1.00 93.00 82 ASP A N 1
ATOM 649 C CA . ASP A 1 82 ? -8.145 1.097 6.070 1.00 93.00 82 ASP A CA 1
ATOM 650 C C . ASP A 1 82 ? -7.756 1.980 4.877 1.00 93.00 82 ASP A C 1
ATOM 652 O O . ASP A 1 82 ? -6.846 1.690 4.097 1.00 93.00 82 ASP A O 1
ATOM 656 N N . ILE A 1 83 ? -8.431 3.115 4.735 1.00 92.38 83 ILE A N 1
ATOM 657 C CA . ILE A 1 83 ? -8.147 4.078 3.666 1.00 92.38 83 ILE A CA 1
ATOM 658 C C . ILE A 1 83 ? -6.728 4.678 3.745 1.00 92.38 83 ILE A C 1
ATOM 660 O O . ILE A 1 83 ? -6.251 5.228 2.753 1.00 92.38 83 ILE A O 1
ATOM 664 N N . GLY A 1 84 ? -6.040 4.555 4.889 1.00 93.06 84 GLY A N 1
ATOM 665 C CA . GLY A 1 84 ? -4.651 4.987 5.066 1.00 93.06 84 GLY A CA 1
ATOM 666 C C . GLY A 1 84 ? -3.625 4.051 4.417 1.00 93.06 84 GLY A C 1
ATOM 667 O O . GLY A 1 84 ? -2.524 4.491 4.103 1.00 93.06 84 GLY A O 1
ATOM 668 N N . GLY A 1 85 ? -3.992 2.794 4.150 1.00 94.12 85 GLY A N 1
ATOM 669 C CA . GLY A 1 85 ? -3.138 1.787 3.509 1.00 94.12 85 GLY A CA 1
ATOM 670 C C . GLY A 1 85 ? -3.128 1.838 1.974 1.00 94.12 85 GLY A C 1
ATOM 671 O O . GLY A 1 85 ? -2.870 0.818 1.331 1.00 94.12 85 GLY A O 1
ATOM 672 N N . VAL A 1 86 ? -3.483 2.982 1.377 1.00 95.94 86 VAL A N 1
ATOM 673 C CA . VAL A 1 86 ? -3.640 3.151 -0.075 1.00 95.94 86 VAL A CA 1
ATOM 674 C C . VAL A 1 86 ? -2.566 4.091 -0.636 1.00 95.94 86 VAL A C 1
ATOM 676 O O . VAL A 1 86 ? -2.549 5.287 -0.315 1.00 95.94 86 VAL A O 1
ATOM 679 N N . TYR A 1 87 ? -1.754 3.596 -1.572 1.00 96.75 87 TYR A N 1
ATOM 680 C CA . TYR A 1 87 ? -0.568 4.294 -2.075 1.00 96.75 87 TYR A CA 1
ATOM 681 C C . TYR A 1 87 ? -0.518 4.398 -3.597 1.00 96.75 87 TYR A C 1
ATOM 683 O O . TYR A 1 87 ? -0.991 3.523 -4.320 1.00 96.75 87 TYR A O 1
ATOM 691 N N . TRP A 1 88 ? 0.088 5.480 -4.076 1.00 96.44 88 TRP A N 1
ATOM 692 C CA . TRP A 1 88 ? 0.643 5.577 -5.418 1.00 96.44 88 TRP A CA 1
ATOM 693 C C . TRP A 1 88 ? 2.020 4.928 -5.429 1.00 96.44 88 TRP A C 1
ATOM 695 O O . TRP A 1 88 ? 2.810 5.172 -4.518 1.00 96.44 88 TRP A O 1
ATOM 705 N N . VAL A 1 89 ? 2.301 4.150 -6.468 1.00 96.44 89 VAL A N 1
ATOM 706 C CA . VAL A 1 89 ? 3.633 3.606 -6.735 1.00 96.44 89 VAL A CA 1
ATOM 707 C C . VAL A 1 89 ? 4.322 4.532 -7.733 1.00 96.44 89 VAL A C 1
ATOM 709 O O . VAL A 1 89 ? 3.769 4.808 -8.801 1.00 96.44 89 VAL A O 1
ATOM 712 N N . ASN A 1 90 ? 5.500 5.042 -7.380 1.00 95.38 90 ASN A N 1
ATOM 713 C CA . ASN A 1 90 ? 6.273 5.949 -8.225 1.00 95.38 90 ASN A CA 1
ATOM 714 C C . ASN A 1 90 ? 7.691 5.414 -8.429 1.00 95.38 90 ASN A C 1
ATOM 716 O O . ASN A 1 90 ? 8.285 4.853 -7.514 1.00 95.38 90 ASN A O 1
ATOM 720 N N . GLY A 1 91 ? 8.238 5.633 -9.616 1.00 93.69 91 GLY A N 1
ATOM 721 C CA . GLY A 1 91 ? 9.546 5.148 -10.044 1.00 93.69 91 GLY A CA 1
ATOM 722 C C . GLY A 1 91 ? 9.644 5.247 -11.562 1.00 93.69 91 GLY A C 1
ATOM 723 O O . GLY A 1 91 ? 8.794 5.880 -12.200 1.00 93.69 91 GLY A O 1
ATOM 724 N N . ASP A 1 92 ? 10.652 4.615 -12.153 1.00 94.19 92 ASP A N 1
ATOM 725 C CA . ASP A 1 92 ?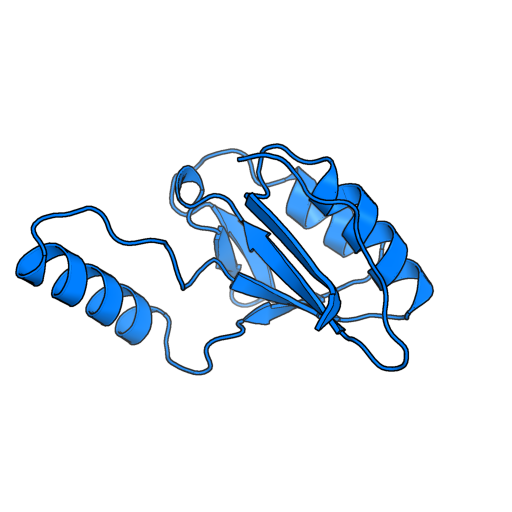 10.686 4.442 -13.602 1.00 94.19 92 ASP A CA 1
ATOM 726 C C . ASP A 1 92 ? 9.557 3.505 -14.068 1.00 94.19 92 ASP A C 1
ATOM 728 O O . ASP A 1 92 ? 9.088 2.640 -13.327 1.00 94.19 92 ASP A O 1
ATOM 732 N N . SER A 1 93 ? 9.084 3.688 -15.305 1.00 91.44 93 SER A N 1
ATOM 733 C CA . SER A 1 93 ? 7.893 2.968 -15.776 1.00 91.44 93 SER A CA 1
ATOM 734 C C . SER A 1 93 ? 8.072 1.450 -15.772 1.00 91.44 93 SER A C 1
ATOM 736 O O . SER A 1 93 ? 7.083 0.758 -15.549 1.00 91.44 93 SER A O 1
ATOM 738 N N . ALA A 1 94 ? 9.275 0.938 -16.047 1.00 92.56 94 ALA A N 1
ATOM 739 C CA . ALA A 1 94 ? 9.509 -0.500 -16.109 1.00 92.56 94 ALA A CA 1
ATOM 740 C C . ALA A 1 94 ? 9.451 -1.108 -14.703 1.00 92.56 94 ALA A C 1
ATOM 742 O O . ALA A 1 94 ? 8.715 -2.065 -14.478 1.00 92.56 94 ALA A O 1
ATOM 743 N N . SER A 1 95 ? 10.135 -0.494 -13.737 1.00 95.44 95 SER A N 1
ATOM 744 C CA . SER A 1 95 ? 10.093 -0.912 -12.335 1.00 95.44 95 SER A CA 1
ATOM 745 C C . SER A 1 95 ? 8.699 -0.797 -11.731 1.00 95.44 95 SER A C 1
ATOM 747 O O . SER A 1 95 ? 8.283 -1.675 -10.982 1.00 95.44 95 SER A O 1
ATOM 749 N N . VAL A 1 96 ? 7.939 0.247 -12.076 1.00 94.50 96 VAL A N 1
ATOM 750 C CA . VAL A 1 96 ? 6.550 0.410 -11.616 1.00 94.50 96 VAL A CA 1
ATOM 751 C C . VAL A 1 96 ? 5.642 -0.696 -12.160 1.00 94.50 96 VAL A C 1
ATOM 753 O O . VAL A 1 96 ? 4.786 -1.185 -11.423 1.00 94.50 96 VAL A O 1
ATOM 756 N N . ASP A 1 97 ? 5.825 -1.115 -13.413 1.00 93.06 97 ASP A N 1
ATOM 757 C CA . ASP A 1 97 ? 5.056 -2.225 -13.984 1.00 93.06 97 ASP A CA 1
ATOM 758 C C . ASP A 1 97 ? 5.407 -3.558 -13.315 1.00 93.06 97 ASP A C 1
ATOM 760 O O . ASP A 1 97 ? 4.511 -4.288 -12.895 1.00 93.06 97 ASP A O 1
ATOM 764 N N . VAL A 1 98 ? 6.700 -3.844 -13.131 1.00 94.31 98 VAL A N 1
ATOM 765 C CA . VAL A 1 98 ? 7.150 -5.054 -12.424 1.00 94.31 98 VAL A CA 1
ATOM 766 C C . VAL A 1 98 ? 6.639 -5.054 -10.982 1.00 94.31 98 VAL A C 1
ATOM 768 O O . VAL A 1 98 ? 6.113 -6.058 -10.507 1.00 94.31 98 VAL A O 1
ATOM 771 N N . ALA A 1 99 ? 6.715 -3.917 -10.289 1.00 94.88 99 ALA A N 1
ATOM 772 C CA . ALA A 1 99 ? 6.179 -3.780 -8.941 1.00 94.88 99 ALA A CA 1
ATOM 773 C C . ALA A 1 99 ? 4.667 -4.027 -8.898 1.00 94.88 99 ALA A C 1
ATOM 775 O O . ALA A 1 99 ? 4.183 -4.653 -7.959 1.00 94.88 99 ALA A O 1
ATOM 776 N N . ALA A 1 100 ? 3.914 -3.569 -9.903 1.00 94.56 100 ALA A N 1
ATOM 777 C CA . ALA A 1 100 ? 2.479 -3.815 -9.985 1.00 94.56 100 ALA A CA 1
ATOM 778 C C . ALA A 1 100 ? 2.166 -5.315 -10.070 1.00 94.56 100 ALA A C 1
ATOM 780 O O . ALA A 1 100 ? 1.265 -5.782 -9.372 1.00 94.56 100 ALA A O 1
ATOM 781 N N . GLU A 1 101 ? 2.919 -6.069 -10.873 1.00 93.88 101 GLU A N 1
ATOM 782 C CA . GLU A 1 101 ? 2.774 -7.524 -10.985 1.00 93.88 101 GLU A CA 1
ATOM 783 C C . GLU A 1 101 ? 3.149 -8.244 -9.684 1.00 93.88 101 GLU A C 1
ATOM 785 O O . GLU A 1 101 ? 2.389 -9.093 -9.212 1.00 93.88 101 GLU A O 1
ATOM 790 N N . LEU A 1 102 ? 4.271 -7.866 -9.060 1.00 94.69 102 LEU A N 1
ATOM 791 C CA . LEU A 1 102 ? 4.705 -8.447 -7.787 1.00 94.69 102 LEU A CA 1
ATOM 792 C C . LEU A 1 102 ? 3.691 -8.168 -6.674 1.00 94.69 102 LEU A C 1
ATOM 794 O O . LEU A 1 102 ? 3.232 -9.101 -6.017 1.00 94.69 102 LEU A O 1
ATOM 798 N N . PHE A 1 103 ? 3.266 -6.912 -6.506 1.00 94.75 103 PHE A N 1
ATOM 799 C CA . PHE A 1 103 ? 2.237 -6.553 -5.532 1.00 94.75 103 PHE A CA 1
ATOM 800 C C . PHE A 1 103 ? 0.924 -7.281 -5.810 1.00 94.75 103 PHE A C 1
ATOM 802 O O . PHE A 1 103 ? 0.263 -7.731 -4.882 1.00 94.75 103 PHE A O 1
ATOM 809 N N . PHE A 1 104 ? 0.539 -7.453 -7.071 1.00 92.94 104 PHE A N 1
ATOM 810 C CA . PHE A 1 104 ? -0.681 -8.175 -7.410 1.00 92.94 104 PHE A CA 1
ATOM 811 C C . PHE A 1 104 ? -0.626 -9.654 -7.010 1.00 92.94 104 PHE A C 1
ATOM 813 O O . PHE A 1 104 ? -1.665 -10.233 -6.687 1.00 92.94 104 PHE A O 1
ATOM 820 N N . ALA A 1 105 ? 0.557 -10.268 -6.983 1.00 92.25 105 ALA A N 1
ATOM 821 C CA . ALA A 1 105 ? 0.738 -11.650 -6.551 1.00 92.25 105 ALA A CA 1
ATOM 822 C C . ALA A 1 105 ? 0.715 -11.826 -5.020 1.00 92.25 105 ALA A C 1
ATOM 824 O O . ALA A 1 105 ? 0.372 -12.908 -4.554 1.00 92.25 105 ALA A O 1
ATOM 825 N N . MET A 1 106 ? 1.002 -10.776 -4.245 1.00 92.12 106 MET A N 1
ATOM 826 C CA . MET A 1 106 ? 1.111 -10.831 -2.780 1.00 92.12 106 MET A CA 1
ATOM 827 C C . MET A 1 106 ? -0.233 -11.039 -2.062 1.00 92.12 106 MET A C 1
ATOM 829 O O . MET A 1 106 ? -1.286 -10.590 -2.529 1.00 92.12 106 MET A O 1
ATOM 833 N N . ASP A 1 107 ? -0.184 -11.686 -0.894 1.00 90.62 107 ASP A N 1
ATOM 834 C CA . ASP A 1 107 ? -1.330 -11.855 0.017 1.00 90.62 107 ASP A CA 1
ATOM 835 C C . ASP A 1 107 ? -1.528 -10.620 0.911 1.00 90.62 107 ASP A C 1
ATOM 837 O O . ASP A 1 107 ? -2.627 -10.322 1.382 1.00 90.62 107 ASP A O 1
ATOM 841 N N . GLU A 1 108 ? -0.459 -9.852 1.104 1.00 91.75 108 GLU A N 1
ATOM 842 C CA . GLU A 1 108 ? -0.422 -8.579 1.816 1.00 91.75 108 GLU A CA 1
ATOM 843 C C . GLU A 1 108 ? -1.125 -7.450 1.051 1.00 91.75 108 GLU A C 1
ATOM 845 O O . GLU A 1 108 ? -1.362 -6.372 1.603 1.00 91.75 108 GLU A O 1
ATOM 850 N N . VAL A 1 109 ? -1.462 -7.685 -0.217 1.00 93.62 109 VAL A N 1
ATOM 851 C CA . VAL A 1 109 ? -2.056 -6.711 -1.128 1.00 93.62 109 VAL A CA 1
ATOM 852 C C . VAL A 1 109 ? -3.489 -7.112 -1.448 1.00 93.62 109 VAL A C 1
ATOM 854 O O . VAL A 1 109 ? -3.770 -8.198 -1.949 1.00 93.62 109 VAL A O 1
ATOM 857 N N . GLU A 1 110 ? -4.413 -6.197 -1.176 1.00 93.75 110 GLU A N 1
ATOM 858 C CA . GLU A 1 110 ? -5.834 -6.395 -1.441 1.00 93.75 110 GLU A CA 1
ATOM 859 C C . GLU A 1 110 ? -6.151 -6.183 -2.925 1.00 93.75 110 GLU A C 1
ATOM 861 O O . GLU A 1 110 ? -6.853 -6.986 -3.543 1.00 93.75 110 GLU A O 1
ATOM 866 N N . TRP A 1 111 ? -5.612 -5.112 -3.514 1.00 94.12 111 TRP A N 1
ATOM 867 C CA . TRP A 1 111 ? -5.742 -4.834 -4.940 1.00 94.12 111 TRP A CA 1
ATOM 868 C C . TRP A 1 111 ? -4.631 -3.926 -5.468 1.00 94.12 111 TRP A C 1
ATOM 870 O O . TRP A 1 111 ? -4.047 -3.111 -4.750 1.00 94.12 111 TRP A O 1
ATOM 880 N N . VAL A 1 112 ? -4.400 -4.039 -6.775 1.00 94.62 112 VAL A N 1
ATOM 881 C CA . VAL A 1 112 ? -3.527 -3.177 -7.576 1.00 94.62 112 VAL A CA 1
ATOM 882 C C . VAL A 1 112 ? -4.314 -2.737 -8.805 1.00 94.62 112 VAL A C 1
ATOM 884 O O . VAL A 1 112 ? -4.973 -3.560 -9.442 1.00 94.62 112 VAL A O 1
ATOM 887 N N . ILE A 1 113 ? -4.274 -1.446 -9.133 1.00 94.06 113 ILE A N 1
ATOM 888 C CA . ILE A 1 113 ? -4.945 -0.891 -10.313 1.00 94.06 113 ILE A CA 1
ATOM 889 C C . ILE A 1 113 ? -4.060 0.123 -11.033 1.00 94.06 113 ILE A C 1
ATOM 891 O O . ILE A 1 113 ? -3.311 0.873 -10.408 1.00 94.06 113 ILE A O 1
ATOM 895 N N . TYR A 1 114 ? -4.227 0.199 -12.349 1.00 91.62 114 TYR A N 1
ATOM 896 C CA . TYR A 1 114 ? -3.754 1.314 -13.160 1.00 91.62 114 TYR A CA 1
ATOM 897 C C . TYR A 1 114 ? -4.864 2.368 -13.251 1.00 91.62 114 TYR A C 1
ATOM 899 O O . TYR A 1 114 ? -5.996 2.044 -13.623 1.00 91.62 114 TYR A O 1
ATOM 907 N N . LYS A 1 115 ? -4.562 3.617 -12.887 1.00 86.81 115 LYS A N 1
ATO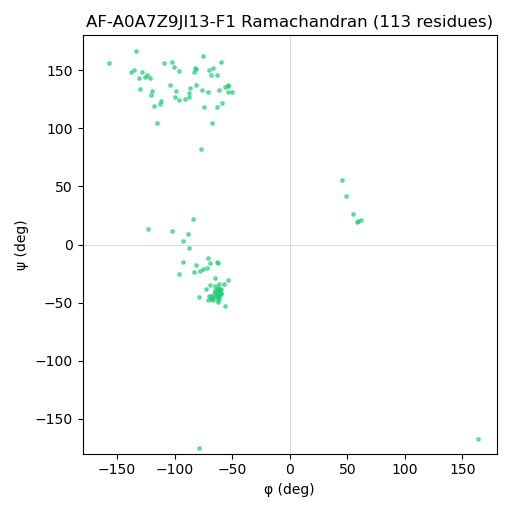M 908 C CA . LYS A 1 115 ? -5.509 4.738 -12.882 1.00 86.81 115 LYS A CA 1
ATOM 909 C C . LYS A 1 115 ? -4.980 5.956 -13.622 1.00 86.81 115 LYS A C 1
ATOM 911 O O . LYS A 1 115 ? -3.780 6.260 -13.472 1.00 86.81 115 LYS A O 1
#

Nearest PDB structures (foldseek):
  6i69-assembly1_A  TM=4.881E-01  e=4.707E-01  Thermus thermophilus HB8
  3ofe-assembly2_B  TM=4.398E-01  e=5.357E-01  Drosophila melanogaster
  8csr-assembly1_E  TM=4.298E-01  e=1.717E+00  Homo sapiens
  7pnv-assembly1_E  TM=4.030E-01  e=1.609E+00  Mus musculus
  7l08-assembly1_AE  TM=4.081E-01  e=4.834E+00  Homo sapiens

Foldseek 3Di:
DPADDADADPPWFKKFFFAQCQLWDADPVQATHGPNPDDPVVVRCLCVVLVKGWDQPDPDDPVVQVVVQVVVCVVVVDRDGSSRRMTTIDDPPVSRVVSLVVLSPDPRTPYMYTD

Mean predicted aligned error: 4.44 Å